Protein AF-A0A6G3TBT1-F1 (afdb_monomer)

Radius of gyration: 11.36 Å; Cα contacts (8 Å, |Δi|>4): 33; chains: 1; bounding box: 26×19×30 Å

Structure (mmCIF, N/CA/C/O backbone):
data_AF-A0A6G3TBT1-F1
#
_entry.id   AF-A0A6G3TBT1-F1
#
loop_
_atom_site.group_PDB
_atom_site.id
_atom_site.type_symbol
_atom_site.label_atom_id
_atom_site.label_alt_id
_atom_site.label_comp_id
_atom_site.label_asym_id
_atom_site.label_entity_id
_atom_site.label_seq_id
_atom_site.pdbx_PDB_ins_code
_atom_site.Cartn_x
_atom_site.Cartn_y
_atom_site.Cartn_z
_atom_site.occupancy
_atom_site.B_iso_or_equiv
_atom_site.auth_seq_id
_atom_site.auth_comp_id
_atom_site.auth_asym_id
_atom_site.auth_atom_id
_atom_site.pdbx_PDB_model_num
ATOM 1 N N . MET A 1 1 ? 8.807 -2.648 9.044 1.00 58.62 1 MET A N 1
ATOM 2 C CA . MET A 1 1 ? 8.108 -3.766 8.373 1.00 58.62 1 MET A CA 1
ATOM 3 C C . MET A 1 1 ? 8.589 -5.091 8.952 1.00 58.62 1 MET A C 1
ATOM 5 O O . MET A 1 1 ? 9.774 -5.371 8.850 1.00 58.62 1 MET A O 1
ATOM 9 N N . GLY A 1 2 ? 7.715 -5.891 9.575 1.00 66.44 2 GLY A N 1
ATOM 10 C CA . GLY A 1 2 ? 8.017 -7.308 9.843 1.00 66.44 2 GLY A CA 1
ATOM 11 C C . GLY A 1 2 ? 8.152 -8.112 8.541 1.00 66.44 2 GLY A C 1
ATOM 12 O O . GLY A 1 2 ? 8.189 -7.523 7.463 1.00 66.44 2 GLY A O 1
ATOM 13 N N . SER A 1 3 ? 8.183 -9.444 8.635 1.00 72.62 3 SER A N 1
ATOM 14 C CA . SER A 1 3 ? 8.410 -10.410 7.542 1.00 72.62 3 SER A CA 1
ATOM 15 C C . SER A 1 3 ? 7.328 -10.427 6.439 1.00 72.62 3 SER A C 1
ATOM 17 O O . SER A 1 3 ? 6.735 -11.4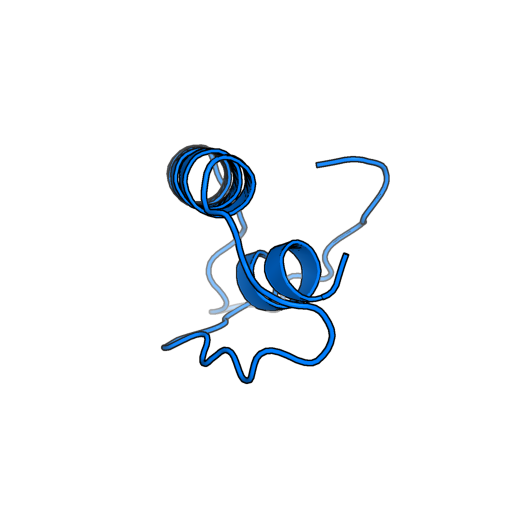65 6.157 1.00 72.62 3 SER A O 1
ATOM 19 N N . VAL A 1 4 ? 7.024 -9.287 5.818 1.00 80.25 4 VAL A N 1
ATOM 20 C CA . VAL A 1 4 ? 6.211 -9.201 4.600 1.00 80.25 4 VAL A CA 1
ATOM 21 C C . VAL A 1 4 ? 7.157 -9.242 3.419 1.00 80.25 4 VAL A C 1
ATOM 23 O O . VAL A 1 4 ? 8.003 -8.363 3.271 1.00 80.25 4 VAL A O 1
ATOM 26 N N . ASN A 1 5 ? 7.010 -10.261 2.582 1.00 86.56 5 ASN A N 1
ATOM 27 C CA . ASN A 1 5 ? 7.732 -10.336 1.325 1.00 86.56 5 ASN A CA 1
ATOM 28 C C . ASN A 1 5 ? 6.853 -9.761 0.208 1.00 86.56 5 ASN A C 1
ATOM 30 O O . ASN A 1 5 ? 5.766 -10.281 -0.048 1.00 86.56 5 ASN A O 1
ATOM 34 N N . PHE A 1 6 ? 7.312 -8.688 -0.436 1.00 89.62 6 PHE A N 1
ATOM 35 C CA . PHE A 1 6 ? 6.608 -8.070 -1.555 1.00 89.62 6 PHE A CA 1
ATOM 36 C C . PHE A 1 6 ? 7.044 -8.707 -2.872 1.00 89.62 6 PHE A C 1
ATOM 38 O O . PHE A 1 6 ? 8.221 -8.683 -3.227 1.00 89.62 6 PHE A O 1
ATOM 45 N N . MET A 1 7 ? 6.082 -9.222 -3.636 1.00 92.25 7 MET A N 1
ATOM 46 C CA . MET A 1 7 ? 6.305 -9.532 -5.044 1.00 92.25 7 MET A CA 1
ATOM 47 C C . MET A 1 7 ? 6.167 -8.239 -5.851 1.00 92.25 7 MET A C 1
ATOM 49 O O . MET A 1 7 ? 5.076 -7.682 -5.948 1.00 92.25 7 MET A O 1
ATOM 53 N N . VAL A 1 8 ? 7.271 -7.759 -6.423 1.00 94.75 8 VAL A N 1
ATOM 54 C CA . VAL A 1 8 ? 7.295 -6.532 -7.230 1.00 94.75 8 VAL A CA 1
ATOM 55 C C . VAL A 1 8 ? 7.430 -6.912 -8.703 1.00 94.75 8 VAL A C 1
ATOM 57 O O . VAL A 1 8 ? 8.441 -7.476 -9.119 1.00 94.75 8 VAL A O 1
ATOM 60 N N . LEU A 1 9 ? 6.388 -6.636 -9.488 1.00 94.50 9 LEU A N 1
ATOM 61 C CA . LEU A 1 9 ? 6.381 -6.878 -10.932 1.00 94.50 9 LEU A CA 1
ATOM 62 C C . LEU A 1 9 ? 7.151 -5.772 -11.680 1.00 94.50 9 LEU A C 1
ATOM 64 O O . LEU A 1 9 ? 7.260 -4.655 -11.169 1.00 94.50 9 LEU A O 1
ATOM 68 N N . PRO A 1 10 ? 7.656 -6.029 -12.903 1.00 96.94 10 PRO A N 1
ATOM 69 C CA . PRO A 1 10 ? 8.277 -4.990 -13.722 1.00 96.94 10 PRO A CA 1
ATOM 70 C C . PRO A 1 10 ? 7.367 -3.765 -13.887 1.00 96.94 10 PRO A C 1
ATOM 72 O O . PRO A 1 10 ? 6.188 -3.898 -14.206 1.00 96.94 10 PRO A O 1
ATOM 75 N N . GLY A 1 11 ? 7.922 -2.571 -13.668 1.00 95.00 11 GLY A N 1
ATOM 76 C CA . GLY A 1 11 ? 7.179 -1.306 -13.724 1.00 95.00 11 GLY A CA 1
ATOM 77 C C . GLY A 1 11 ? 6.456 -0.922 -12.428 1.00 95.00 11 GLY A C 1
ATOM 78 O O . GLY A 1 11 ? 5.959 0.197 -12.336 1.00 95.00 11 GLY A O 1
ATOM 79 N N . VAL A 1 12 ? 6.432 -1.794 -11.413 1.00 96.88 12 VAL A N 1
ATOM 80 C CA . VAL A 1 12 ? 5.969 -1.442 -10.065 1.00 96.88 12 VAL A CA 1
ATOM 81 C C . VAL A 1 12 ? 7.139 -0.879 -9.265 1.00 96.88 12 VAL A C 1
ATOM 83 O O . VAL A 1 12 ? 8.234 -1.440 -9.260 1.00 96.88 12 VAL A O 1
ATOM 86 N N . TYR A 1 13 ? 6.902 0.231 -8.572 1.00 93.44 13 TYR A N 1
ATOM 87 C CA . TYR A 1 13 ? 7.877 0.793 -7.648 1.00 93.44 13 TYR A CA 1
ATOM 88 C C . TYR A 1 13 ? 8.123 -0.178 -6.485 1.00 93.44 13 TYR A C 1
ATOM 90 O O . TYR A 1 13 ? 7.187 -0.581 -5.793 1.00 93.44 13 TYR A O 1
ATOM 98 N N . ALA A 1 14 ? 9.381 -0.575 -6.285 1.00 94.75 14 ALA A N 1
ATOM 99 C CA . ALA A 1 14 ? 9.760 -1.415 -5.158 1.00 94.75 14 ALA A CA 1
ATOM 100 C C . ALA A 1 14 ? 9.766 -0.582 -3.865 1.00 94.75 14 ALA A C 1
ATOM 102 O O . ALA A 1 14 ? 10.358 0.500 -3.876 1.00 94.75 14 ALA A O 1
ATOM 103 N N . PRO A 1 15 ? 9.180 -1.077 -2.757 1.00 94.19 15 PRO A N 1
ATOM 104 C CA . PRO A 1 15 ? 9.265 -0.418 -1.457 1.00 94.19 15 PRO A CA 1
ATOM 105 C C . PRO A 1 15 ? 10.712 -0.180 -1.040 1.00 94.19 15 PRO A C 1
ATOM 107 O O . PRO A 1 15 ? 11.517 -1.112 -0.999 1.00 94.19 15 PRO A O 1
ATOM 110 N N . GLN A 1 16 ? 11.025 1.068 -0.719 1.00 93.44 16 GLN A N 1
ATOM 111 C CA . GLN A 1 16 ? 12.364 1.525 -0.355 1.00 93.44 16 GLN A CA 1
ATOM 112 C C . GLN A 1 16 ? 12.300 2.366 0.930 1.00 93.44 16 GLN A C 1
ATOM 114 O O . GLN A 1 16 ? 11.349 2.256 1.709 1.00 93.44 16 GLN A O 1
ATOM 119 N N . GLU A 1 17 ? 13.331 3.171 1.189 1.00 95.69 17 GLU A N 1
ATOM 120 C CA . GLU A 1 17 ? 13.442 4.004 2.389 1.00 95.69 17 GLU A CA 1
ATOM 121 C C . GLU A 1 17 ? 12.301 5.022 2.511 1.00 95.69 17 GLU A C 1
ATOM 123 O O . GLU A 1 17 ? 11.753 5.201 3.594 1.00 95.69 17 GLU A O 1
ATOM 128 N N . ASP A 1 18 ? 11.874 5.630 1.406 1.00 95.94 18 ASP A N 1
ATOM 129 C CA . ASP A 1 18 ? 10.749 6.570 1.379 1.00 95.94 18 ASP A CA 1
ATOM 130 C C . ASP A 1 18 ? 9.422 5.912 1.793 1.00 95.94 18 ASP A C 1
ATOM 132 O O . ASP A 1 18 ? 8.649 6.462 2.576 1.00 95.94 18 ASP A O 1
ATOM 136 N N . THR A 1 19 ? 9.189 4.682 1.341 1.00 95.25 19 THR A N 1
ATOM 137 C CA . THR A 1 19 ? 8.036 3.872 1.738 1.00 95.25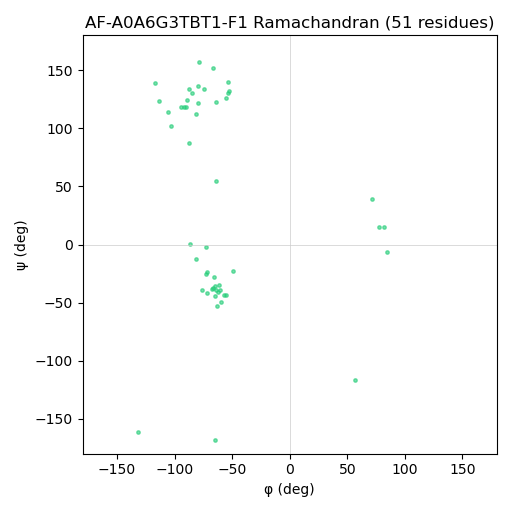 19 THR A CA 1
ATOM 138 C C . THR A 1 19 ? 8.127 3.497 3.217 1.00 95.25 19 THR A C 1
ATOM 140 O O . THR A 1 19 ? 7.114 3.496 3.913 1.00 95.25 19 THR A O 1
ATOM 143 N N . ALA A 1 20 ? 9.332 3.207 3.723 1.00 94.62 20 ALA A N 1
ATOM 144 C CA . ALA A 1 20 ? 9.552 2.932 5.141 1.00 94.62 20 ALA A CA 1
ATOM 145 C C . ALA A 1 20 ? 9.317 4.175 6.016 1.00 94.62 20 ALA A C 1
ATOM 147 O O . ALA A 1 20 ? 8.721 4.052 7.085 1.00 94.62 20 ALA A O 1
ATOM 148 N N . LEU A 1 21 ? 9.719 5.359 5.545 1.00 96.94 21 LEU A N 1
ATOM 149 C CA . LEU A 1 21 ? 9.451 6.637 6.202 1.00 96.94 21 LEU A CA 1
ATOM 150 C C . LEU A 1 21 ? 7.941 6.878 6.333 1.00 96.94 21 LEU A C 1
ATOM 152 O O . LEU A 1 21 ? 7.458 7.157 7.428 1.00 96.94 21 LEU A O 1
ATOM 156 N N . LEU A 1 22 ? 7.190 6.710 5.240 1.00 96.81 22 LEU A N 1
ATOM 157 C CA . LEU A 1 22 ? 5.732 6.862 5.246 1.00 96.81 22 LEU A CA 1
ATOM 158 C C . LEU A 1 22 ? 5.039 5.812 6.126 1.00 96.81 22 LEU A C 1
ATOM 160 O O . LEU A 1 22 ? 4.097 6.144 6.840 1.00 96.81 22 LEU A O 1
ATOM 164 N N . ALA A 1 23 ? 5.517 4.565 6.125 1.00 95.56 23 ALA A N 1
ATOM 165 C CA . ALA A 1 23 ? 4.992 3.519 7.002 1.00 95.56 23 ALA A CA 1
ATOM 166 C C . ALA A 1 23 ? 5.239 3.830 8.489 1.00 95.56 23 ALA A C 1
ATOM 168 O O . ALA A 1 23 ? 4.391 3.520 9.325 1.00 95.56 23 ALA A O 1
ATOM 169 N N . GLY A 1 24 ? 6.382 4.442 8.817 1.00 95.69 24 GLY A N 1
ATOM 170 C CA . GLY A 1 24 ? 6.683 4.938 10.160 1.00 95.69 24 GLY A CA 1
ATOM 171 C C . GLY A 1 24 ? 5.717 6.040 10.582 1.00 95.69 24 GLY A C 1
ATOM 172 O O . GLY A 1 24 ? 5.039 5.888 11.590 1.00 95.69 24 GLY A O 1
ATOM 173 N N . ALA A 1 25 ? 5.567 7.075 9.751 1.00 96.94 25 ALA A N 1
ATOM 174 C CA . ALA A 1 25 ? 4.627 8.165 10.011 1.00 96.94 25 ALA A CA 1
ATOM 175 C C . ALA A 1 25 ? 3.184 7.662 10.191 1.00 96.94 25 ALA A C 1
ATOM 177 O O . ALA A 1 25 ? 2.506 8.061 11.128 1.00 96.94 25 ALA A O 1
ATOM 178 N N . LEU A 1 26 ? 2.734 6.729 9.345 1.00 95.44 26 LEU A N 1
ATOM 179 C CA . LEU A 1 26 ? 1.418 6.101 9.477 1.00 95.44 26 LEU A CA 1
ATOM 180 C C . LEU A 1 26 ? 1.261 5.323 10.793 1.00 95.44 26 LEU A C 1
ATOM 182 O O . LEU A 1 26 ? 0.169 5.287 11.347 1.00 95.44 26 LEU A O 1
ATOM 186 N N . SER A 1 27 ? 2.329 4.696 11.291 1.00 93.12 27 SER A N 1
ATOM 187 C CA . SER A 1 27 ? 2.296 3.947 12.557 1.00 93.12 27 SER A CA 1
ATOM 188 C C . SER A 1 27 ? 2.194 4.859 13.782 1.00 93.12 27 SER A C 1
ATOM 190 O O . SER A 1 27 ? 1.725 4.417 14.829 1.00 93.12 27 SER A O 1
ATOM 192 N N . ASP A 1 28 ? 2.624 6.115 13.652 1.00 95.62 28 ASP A N 1
ATOM 193 C CA . ASP A 1 28 ? 2.518 7.127 14.704 1.00 95.62 28 ASP A CA 1
ATOM 194 C C . ASP A 1 28 ? 1.117 7.777 14.751 1.00 95.62 28 ASP A C 1
ATOM 196 O O . ASP A 1 28 ? 0.774 8.444 15.731 1.00 95.62 28 ASP A O 1
ATOM 200 N N . GLU A 1 29 ? 0.278 7.559 13.730 1.00 94.19 29 GLU A N 1
ATOM 201 C CA . GLU A 1 29 ? -1.097 8.061 13.678 1.00 94.19 29 GLU A CA 1
ATOM 202 C C . GLU A 1 29 ? -2.067 7.204 14.504 1.00 94.19 29 GLU A C 1
ATOM 204 O O . GLU A 1 29 ? -2.099 5.974 14.432 1.00 94.19 29 GLU A O 1
ATOM 209 N N . SER A 1 30 ? -2.946 7.866 15.263 1.00 92.06 30 SER A N 1
ATOM 210 C CA . SER A 1 30 ? -3.981 7.187 16.049 1.00 92.06 30 SER A CA 1
ATOM 211 C C . SER A 1 30 ? -5.238 6.962 15.207 1.00 92.06 30 SER A C 1
ATOM 213 O O . SER A 1 30 ? -6.164 7.776 15.199 1.00 92.06 30 SER A O 1
ATOM 215 N N . LEU A 1 31 ? -5.272 5.843 14.480 1.00 91.06 31 LEU A N 1
ATOM 216 C CA . LEU A 1 31 ? -6.443 5.436 13.704 1.00 91.06 31 LEU A CA 1
ATOM 217 C C . LEU A 1 31 ? -7.440 4.658 14.584 1.00 91.06 31 LEU A C 1
ATOM 219 O O . LEU A 1 31 ? -7.047 3.713 15.273 1.00 91.06 31 LEU A O 1
ATOM 223 N N . PRO A 1 32 ? -8.741 5.009 14.578 1.00 93.50 32 PRO A N 1
ATOM 224 C CA . PRO A 1 32 ? -9.738 4.23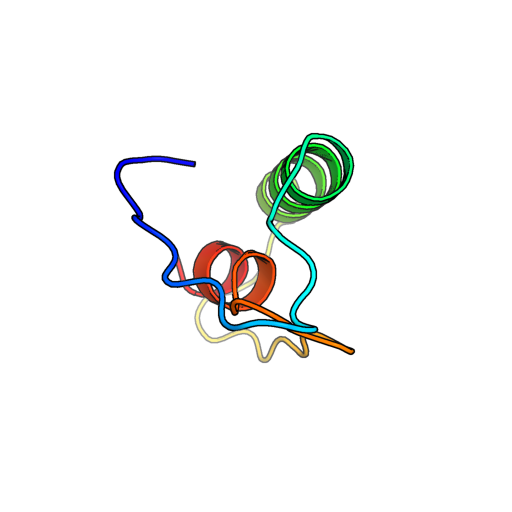9 15.310 1.00 93.50 32 PRO A CA 1
ATOM 225 C C . PRO A 1 32 ? -9.911 2.839 14.693 1.00 93.50 32 PRO A C 1
ATOM 227 O O . PRO A 1 32 ? -9.758 2.675 13.479 1.00 93.50 32 PRO A O 1
ATOM 230 N N . PRO A 1 33 ? -10.301 1.823 15.484 1.00 91.44 33 PRO A N 1
ATOM 231 C CA . PRO A 1 33 ? -10.638 0.510 14.946 1.00 91.44 33 PRO A CA 1
ATOM 232 C C . PRO A 1 33 ? -11.692 0.604 13.836 1.00 91.44 33 PRO A C 1
ATOM 234 O O . PRO A 1 33 ? -12.730 1.243 14.007 1.00 91.44 33 PRO A O 1
ATOM 237 N N . GLY A 1 34 ? -11.424 -0.042 12.699 1.00 93.19 34 GLY A N 1
ATOM 238 C CA . GLY A 1 34 ? -12.309 0.003 11.531 1.00 93.19 34 GLY A CA 1
ATOM 239 C C . GLY A 1 34 ? -12.218 1.291 10.705 1.00 93.19 34 GLY A C 1
ATOM 240 O O . GLY A 1 34 ? -13.106 1.537 9.889 1.00 93.19 34 GLY A O 1
ATOM 241 N N . ALA A 1 35 ? -11.178 2.111 10.897 1.00 95.00 35 ALA A N 1
ATOM 242 C CA . ALA A 1 35 ? -10.911 3.264 10.042 1.00 95.00 35 ALA A CA 1
ATOM 243 C C . ALA A 1 35 ? -10.838 2.871 8.556 1.00 95.00 35 ALA A C 1
ATOM 245 O O . ALA A 1 35 ? -10.252 1.853 8.185 1.00 95.00 35 ALA A O 1
ATOM 246 N N . ALA A 1 36 ? -11.412 3.713 7.695 1.00 96.00 36 ALA A N 1
ATOM 247 C CA . ALA A 1 36 ? -11.301 3.576 6.249 1.00 96.00 36 ALA A CA 1
ATOM 248 C C . ALA A 1 36 ? -10.070 4.348 5.753 1.00 96.00 36 ALA A C 1
ATOM 250 O O . ALA A 1 36 ? -10.003 5.567 5.909 1.00 96.00 36 ALA A O 1
ATOM 251 N N . VAL A 1 37 ? -9.113 3.643 5.146 1.00 95.62 37 VAL A N 1
ATOM 252 C CA . VAL A 1 37 ? -7.851 4.212 4.647 1.00 95.62 37 VAL A CA 1
ATOM 253 C C . VAL A 1 37 ? -7.764 4.049 3.129 1.00 95.62 37 VAL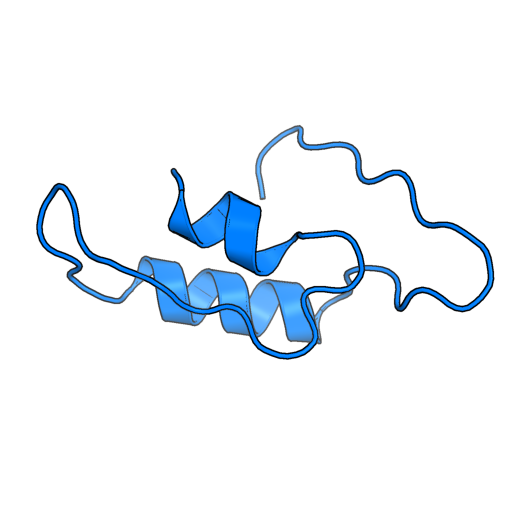 A C 1
ATOM 255 O O . VAL A 1 37 ? -8.128 3.003 2.591 1.00 95.62 37 VAL A O 1
ATOM 258 N N . LEU A 1 38 ? -7.271 5.081 2.440 1.00 96.81 38 LEU A N 1
ATOM 259 C CA . LEU A 1 38 ? -6.982 5.065 1.005 1.00 96.81 38 LEU A CA 1
ATOM 260 C C . LEU A 1 38 ? -5.470 5.179 0.774 1.00 96.81 38 LEU A C 1
ATOM 262 O O . LEU A 1 38 ? -4.860 6.160 1.187 1.00 96.81 38 LEU A O 1
ATOM 266 N N . ASP A 1 39 ? -4.895 4.215 0.056 1.00 97.00 39 ASP A N 1
ATOM 267 C CA . ASP A 1 39 ? -3.500 4.232 -0.399 1.00 97.00 39 ASP A CA 1
ATOM 268 C C . ASP A 1 39 ? -3.441 4.604 -1.893 1.00 97.00 39 ASP A C 1
ATOM 270 O O . ASP A 1 39 ? -3.770 3.802 -2.775 1.00 97.00 39 ASP A O 1
ATOM 274 N N . VAL A 1 40 ? -3.092 5.858 -2.189 1.00 97.44 40 VAL A N 1
ATOM 275 C CA . VAL A 1 40 ? -3.060 6.385 -3.561 1.00 97.44 40 VAL A CA 1
ATOM 276 C C . VAL A 1 40 ? -1.776 5.946 -4.254 1.00 97.44 40 VAL A C 1
ATOM 278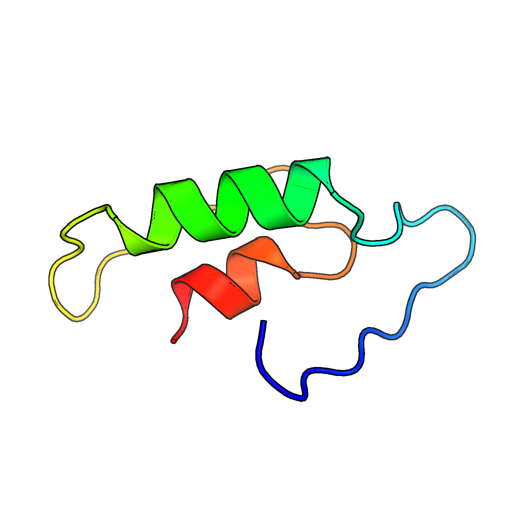 O O . VAL A 1 40 ? -0.682 6.289 -3.825 1.00 97.44 40 VAL A O 1
ATOM 281 N N . GLY A 1 41 ? -1.909 5.240 -5.380 1.00 95.69 41 GLY A N 1
ATOM 282 C CA . GLY A 1 41 ? -0.741 4.724 -6.098 1.00 95.69 41 GLY A CA 1
ATOM 283 C C . GLY A 1 41 ? -0.069 3.563 -5.362 1.00 95.69 41 GLY A C 1
ATOM 284 O O . GLY A 1 41 ? 1.151 3.458 -5.378 1.00 95.69 41 GLY A O 1
ATOM 285 N N . THR A 1 42 ? -0.873 2.683 -4.757 1.00 95.44 42 THR A N 1
ATOM 286 C CA . THR A 1 42 ? -0.456 1.618 -3.826 1.00 95.44 42 THR A CA 1
ATOM 287 C C . THR A 1 42 ? 0.709 0.727 -4.286 1.00 95.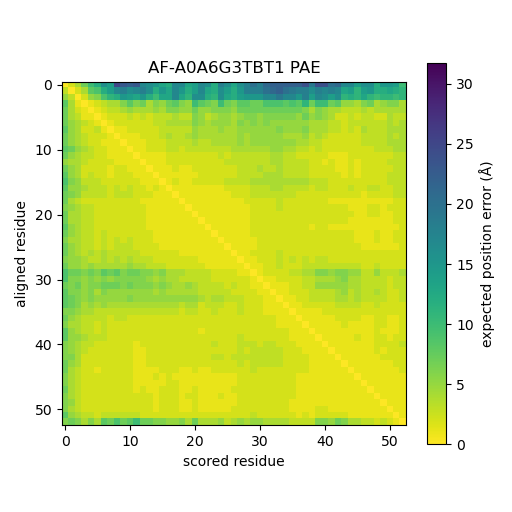44 42 THR A C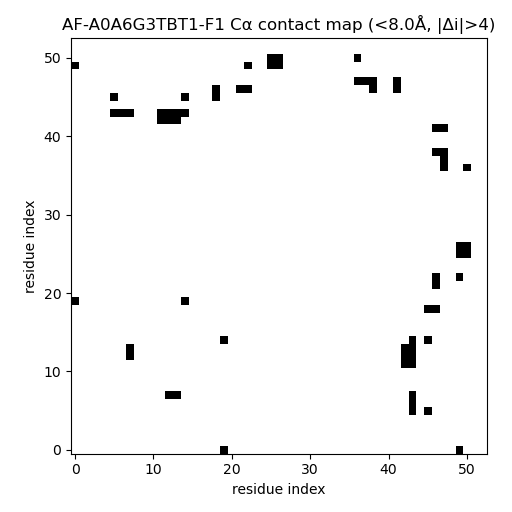 1
ATOM 289 O O . THR A 1 42 ? 1.396 0.131 -3.460 1.00 95.44 42 THR A O 1
ATOM 292 N N . GLY A 1 43 ? 0.977 0.632 -5.594 1.00 95.75 43 GLY A N 1
ATO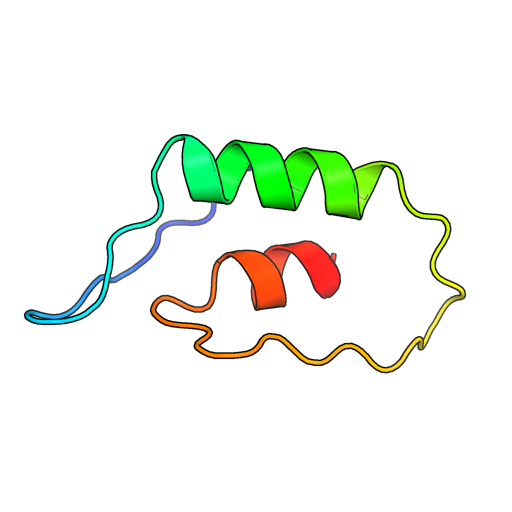M 293 C CA . GLY A 1 43 ? 2.132 -0.088 -6.129 1.00 95.75 43 GLY A CA 1
ATOM 294 C C . GLY A 1 43 ? 2.14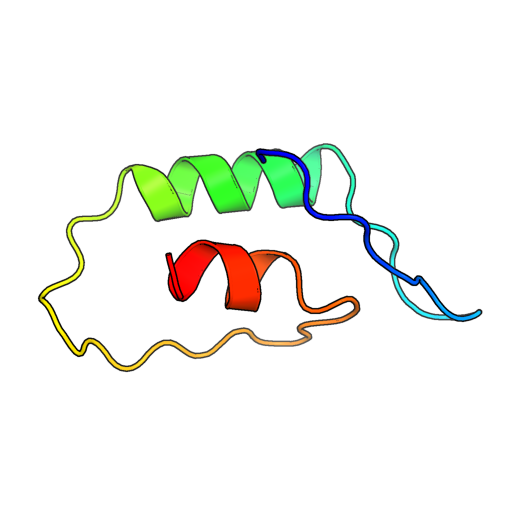8 -1.545 -5.669 1.00 95.75 43 GLY A C 1
ATOM 295 O O . GLY A 1 43 ? 1.237 -2.308 -5.981 1.00 95.75 43 GLY A O 1
ATOM 296 N N . SER A 1 44 ? 3.171 -1.931 -4.906 1.00 95.06 44 SER A N 1
ATOM 297 C CA . SER A 1 44 ? 3.277 -3.273 -4.318 1.00 95.06 44 SER A CA 1
ATOM 298 C C . SER A 1 44 ? 2.310 -3.532 -3.149 1.00 95.06 44 SER A C 1
ATOM 300 O O . SER A 1 44 ? 2.346 -4.613 -2.563 1.00 95.06 44 SER A O 1
ATOM 302 N N . GLY A 1 45 ? 1.507 -2.546 -2.745 1.00 95.88 45 GLY A N 1
ATOM 303 C CA . GLY A 1 45 ? 0.595 -2.626 -1.606 1.00 95.88 45 GLY A CA 1
ATOM 304 C C . GLY A 1 45 ? 1.248 -2.376 -0.248 1.00 95.88 45 GLY A C 1
ATOM 305 O O . GLY A 1 45 ? 0.675 -2.744 0.774 1.00 95.88 45 GLY A O 1
ATOM 306 N N . ALA A 1 46 ? 2.463 -1.821 -0.202 1.00 96.06 46 ALA A N 1
ATOM 307 C CA . ALA A 1 46 ? 3.235 -1.759 1.038 1.00 96.06 46 ALA A CA 1
ATOM 308 C C . ALA A 1 46 ? 2.601 -0.890 2.127 1.00 96.06 46 ALA A C 1
ATOM 310 O O . ALA A 1 46 ? 2.528 -1.332 3.275 1.00 96.06 46 ALA A O 1
ATOM 311 N N . LEU A 1 47 ? 2.110 0.300 1.772 1.00 95.69 47 LEU A N 1
ATOM 312 C CA . LEU A 1 47 ? 1.438 1.186 2.722 1.00 95.69 47 LEU A CA 1
ATOM 313 C C . LEU A 1 47 ? 0.022 0.708 3.039 1.00 95.69 47 LEU A C 1
ATOM 315 O O . LEU A 1 47 ? -0.347 0.700 4.209 1.00 95.69 47 LEU A O 1
ATOM 319 N N . ALA A 1 48 ? -0.727 0.195 2.060 1.00 95.88 48 ALA A N 1
ATOM 320 C CA . ALA A 1 48 ? -2.012 -0.460 2.316 1.00 95.88 48 ALA A CA 1
ATOM 321 C C . ALA A 1 48 ? -1.899 -1.612 3.336 1.00 95.88 48 ALA A C 1
ATOM 323 O O . ALA A 1 48 ? -2.712 -1.720 4.253 1.00 95.88 48 ALA A O 1
ATOM 324 N N . LEU A 1 49 ? -0.863 -2.452 3.225 1.00 94.62 49 LEU A N 1
ATOM 325 C CA . LEU A 1 49 ? -0.598 -3.523 4.192 1.00 94.62 49 LEU A CA 1
ATOM 326 C C . LEU A 1 49 ? -0.072 -3.015 5.535 1.00 94.62 49 LEU A C 1
ATOM 328 O O . LEU A 1 49 ? -0.218 -3.723 6.526 1.00 94.62 49 LEU A O 1
ATOM 332 N N . ALA A 1 50 ? 0.566 -1.846 5.585 1.00 94.06 50 ALA A N 1
ATOM 333 C CA . ALA A 1 50 ? 0.928 -1.209 6.847 1.00 94.06 50 ALA A CA 1
ATOM 334 C C . ALA A 1 50 ? -0.319 -0.654 7.556 1.00 94.06 50 ALA A C 1
ATOM 336 O O . ALA A 1 50 ? -0.472 -0.882 8.748 1.00 94.06 50 ALA A O 1
ATOM 337 N N . ALA A 1 51 ? -1.237 -0.027 6.814 1.00 94.44 51 ALA A N 1
ATOM 338 C CA . ALA A 1 51 ? -2.496 0.519 7.327 1.00 94.44 51 ALA A CA 1
ATOM 339 C C . ALA A 1 51 ? -3.470 -0.547 7.851 1.00 94.44 51 ALA A C 1
ATOM 341 O O . ALA A 1 51 ? -4.304 -0.258 8.701 1.00 94.44 51 ALA A O 1
ATOM 342 N N . ALA A 1 52 ? -3.403 -1.767 7.313 1.00 92.56 52 ALA A N 1
ATOM 343 C CA . ALA A 1 52 ? -4.296 -2.867 7.676 1.00 92.56 52 ALA A CA 1
ATOM 344 C C . ALA A 1 52 ? -3.831 -3.686 8.899 1.00 92.56 52 ALA A C 1
ATOM 346 O O . ALA A 1 52 ? -4.470 -4.691 9.222 1.00 92.56 52 ALA A O 1
ATOM 347 N N . ARG A 1 53 ? -2.699 -3.327 9.516 1.00 84.44 53 ARG A N 1
ATOM 348 C CA . ARG A 1 53 ? -2.138 -4.009 10.695 1.00 84.44 53 ARG A CA 1
ATOM 349 C C . ARG A 1 53 ? -2.686 -3.438 11.987 1.00 84.44 53 ARG A C 1
ATOM 351 O O . ARG A 1 53 ? -2.869 -4.264 12.907 1.00 84.44 53 ARG A O 1
#

Foldseek 3Di:
DPPDDFDADPPFDDDDPVNVVVLVVLVPDDADPPDDDDDPSCRSVSSVVSNVD

Sequence (53 aa):
MGSVNFMVLPGVYAPQEDTALLAGALSDESLPPGAAVLDVGTGSGALALAAAR

Secondary structure (DSSP, 8-state):
--SPPP---TTSPPP-HHHHHHHHHHHHS-PPTT-----TT-TTTHHHHHHT-

Nearest PDB structures (foldseek):
  7jzk-assembly1_D  TM=2.794E-01  e=8.345E+00  Plasmodium falciparum NF54

Mean predicted aligned error: 3.24 Å

InterPro domains:
  IPR029063 S-adenosyl-L-methionine-dependent methyltransferase superfamily [G3DSA:3.40.50.150] (11-53)
  IPR029063 S-adenosyl-L-methionine-dependent methyltransferase superfamily [SSF53335] (3-53)

pLDDT: mean 92.58, std 7.35, range [58.62, 97.44]

Organism: NCBI:txid194673

Solvent-accessible surface area (backbone atoms only — not comparable to full-atom values): 3675 Å² total; per-residue (Å²): 132,74,100,74,83,74,79,66,55,94,94,42,66,68,86,48,69,70,52,49,52,52,44,50,57,58,68,73,52,89,74,60,93,87,63,89,81,85,60,85,83,42,67,60,37,61,59,50,57,55,76,73,107